Protein AF-A0A9N8L0U4-F1 (afdb_monomer_lite)

Organism: Chrysodeixis includens (NCBI:txid689277)

Radius of gyration: 16.03 Å; chains: 1; bounding box: 49×28×40 Å

Foldseek 3Di:
DDDPPADDQPPPVDPDPDAQEEEEEHEPDVCTNVDPVSVVVVVVCCVVVVHHYHYYYDPDDDPLVVLLCVQCVPPDDPDPVVSQVSSQPSDPDDHGDDGDDDDPVSGDDCVVVPD

pLDDT: mean 70.24, std 17.94, range [21.11, 90.31]

Secondary structure (DSSP, 8-state):
------SSS---S-SSTT--EEEEEEES-TTTTT-HHHHHHHHHHHHHHT-EEEEEEESS--HHHHHHHHHHTTS---SHHHHHHHHHT--SSSSPP-PPP--GGGS--GGGT--

Structure (mmCIF, N/CA/C/O backbone):
data_AF-A0A9N8L0U4-F1
#
_entry.id   AF-A0A9N8L0U4-F1
#
loop_
_atom_site.group_PDB
_atom_site.id
_atom_site.type_symbol
_atom_site.label_atom_id
_atom_site.label_alt_id
_atom_site.label_comp_id
_atom_site.label_asym_id
_atom_site.label_entity_id
_atom_site.label_seq_id
_atom_site.pdbx_PDB_ins_code
_atom_site.Cartn_x
_atom_site.Cartn_y
_atom_site.Cartn_z
_atom_site.occupancy
_atom_site.B_iso_or_equiv
_atom_site.auth_seq_id
_atom_site.auth_comp_id
_atom_site.auth_asym_id
_atom_site.auth_atom_id
_atom_site.pdbx_PDB_model_num
ATOM 1 N N . MET A 1 1 ? 8.974 -1.723 14.372 1.00 22.83 1 MET A N 1
ATOM 2 C CA . MET A 1 1 ? 8.667 -2.819 13.427 1.00 22.83 1 MET A CA 1
ATOM 3 C C . MET A 1 1 ? 7.783 -2.216 12.342 1.00 22.83 1 MET A C 1
ATOM 5 O O . MET A 1 1 ? 6.597 -2.040 12.560 1.00 22.83 1 MET A O 1
ATOM 9 N N . TYR A 1 2 ? 8.387 -1.724 11.257 1.00 21.11 2 TYR A N 1
ATOM 10 C CA . TYR A 1 2 ? 7.696 -0.899 10.259 1.00 21.11 2 TYR A CA 1
ATOM 11 C C . TYR A 1 2 ? 7.041 -1.796 9.206 1.00 21.11 2 TYR A C 1
ATOM 13 O O . TYR A 1 2 ? 7.720 -2.343 8.339 1.00 21.11 2 TYR A O 1
ATOM 21 N N . ALA A 1 3 ? 5.728 -1.980 9.313 1.00 23.14 3 ALA A N 1
ATOM 22 C CA . ALA A 1 3 ? 4.919 -2.585 8.266 1.00 23.14 3 ALA A CA 1
ATOM 23 C C . ALA A 1 3 ? 4.562 -1.494 7.245 1.00 23.14 3 ALA A C 1
ATOM 25 O O . ALA A 1 3 ? 3.652 -0.700 7.464 1.00 23.14 3 ALA A O 1
ATOM 26 N N . ILE A 1 4 ? 5.308 -1.418 6.141 1.00 29.14 4 ILE A N 1
ATOM 27 C CA . ILE A 1 4 ? 4.935 -0.574 5.000 1.00 29.14 4 ILE A CA 1
ATOM 28 C C . ILE A 1 4 ? 3.924 -1.370 4.174 1.00 29.14 4 ILE A C 1
ATOM 30 O O . ILE A 1 4 ? 4.280 -2.171 3.310 1.00 29.14 4 ILE A O 1
ATOM 34 N N . ALA A 1 5 ? 2.645 -1.189 4.502 1.00 30.20 5 ALA A N 1
ATOM 35 C CA . ALA A 1 5 ? 1.526 -1.677 3.714 1.00 30.20 5 ALA A CA 1
ATOM 36 C C . ALA A 1 5 ? 1.418 -0.822 2.446 1.00 30.20 5 ALA A C 1
ATOM 38 O O . ALA A 1 5 ? 0.894 0.294 2.460 1.00 30.20 5 ALA A O 1
ATOM 39 N N . PHE A 1 6 ? 1.940 -1.333 1.332 1.00 31.67 6 PHE A N 1
ATOM 40 C CA . PHE A 1 6 ? 1.665 -0.734 0.038 1.00 31.67 6 PHE A CA 1
ATOM 41 C C . PHE A 1 6 ? 0.228 -1.091 -0.352 1.00 31.67 6 PHE A C 1
ATOM 43 O O . PHE A 1 6 ? -0.079 -2.228 -0.688 1.00 31.67 6 PHE A O 1
ATOM 50 N N . CYS A 1 7 ? -0.635 -0.081 -0.316 1.00 40.94 7 CYS A N 1
ATOM 51 C CA . CYS A 1 7 ? -1.967 -0.080 -0.901 1.00 40.94 7 CYS A CA 1
ATOM 52 C C . CYS A 1 7 ? -3.113 -0.731 -0.096 1.00 40.94 7 CYS A C 1
ATOM 54 O O . CYS A 1 7 ? -3.496 -1.867 -0.332 1.00 40.94 7 CYS A O 1
ATOM 56 N N . LEU A 1 8 ? -3.719 0.049 0.813 1.00 42.44 8 LEU A N 1
ATOM 57 C CA . LEU A 1 8 ? -5.168 0.064 1.115 1.00 42.44 8 LEU A CA 1
ATOM 58 C C . LEU A 1 8 ? -5.890 -1.251 1.500 1.00 42.44 8 LEU A C 1
ATOM 60 O O . LEU A 1 8 ? -7.118 -1.275 1.520 1.00 42.44 8 LEU A O 1
ATOM 64 N N . GLY A 1 9 ? -5.169 -2.315 1.861 1.00 36.22 9 GLY A N 1
ATOM 65 C CA . GLY A 1 9 ? -5.782 -3.597 2.231 1.00 36.22 9 GLY A CA 1
ATOM 66 C C . GLY A 1 9 ? -5.180 -4.334 3.426 1.00 36.22 9 GLY A C 1
ATOM 67 O O . GLY A 1 9 ? -5.725 -5.360 3.814 1.00 36.22 9 GLY A O 1
ATOM 68 N N . VAL A 1 10 ? -4.105 -3.837 4.053 1.00 38.66 10 VAL A N 1
ATOM 69 C CA . VAL A 1 10 ? -3.517 -4.481 5.249 1.00 38.66 10 VAL A CA 1
ATOM 70 C C . VAL A 1 10 ? -3.245 -3.471 6.339 1.00 38.66 10 VAL A C 1
ATOM 72 O O . VAL A 1 10 ? -2.117 -3.038 6.538 1.00 38.66 10 VAL A O 1
ATOM 75 N N . THR A 1 11 ? -4.286 -3.166 7.096 1.00 37.50 11 THR A N 1
ATOM 76 C CA . THR A 1 11 ? -4.142 -2.772 8.506 1.00 37.50 11 THR A CA 1
ATOM 77 C C . THR A 1 11 ? -5.327 -3.262 9.338 1.00 37.50 11 THR A C 1
ATOM 79 O O . THR A 1 11 ? -5.660 -2.696 10.367 1.00 37.50 11 THR A O 1
ATOM 82 N N . CYS A 1 12 ? -5.935 -4.378 8.925 1.00 36.53 12 CYS A N 1
ATOM 83 C CA . CYS A 1 12 ? -6.809 -5.181 9.781 1.00 36.53 12 CYS A CA 1
ATOM 84 C C . CYS A 1 12 ? -6.179 -6.554 10.063 1.00 36.53 12 CYS A C 1
ATOM 86 O O . CYS A 1 12 ? -6.870 -7.556 10.170 1.00 36.53 12 CYS A O 1
ATOM 88 N N . LYS A 1 13 ? -4.853 -6.621 10.225 1.00 36.00 13 LYS A N 1
ATOM 89 C CA . LYS A 1 13 ? -4.323 -7.482 11.285 1.00 36.00 13 LYS A CA 1
ATOM 90 C C . LYS A 1 13 ? -4.208 -6.597 12.508 1.00 36.00 13 LYS A C 1
ATOM 92 O O . LYS A 1 13 ? -3.185 -5.966 12.741 1.00 36.00 13 LYS A O 1
ATOM 97 N N . VAL A 1 14 ? -5.353 -6.500 13.174 1.00 42.16 14 VAL A N 1
ATOM 98 C CA . VAL A 1 14 ? -5.569 -5.944 14.502 1.00 42.16 14 VAL A CA 1
ATOM 99 C C . VAL A 1 14 ? -4.539 -6.582 15.433 1.00 42.16 14 VAL A C 1
ATOM 101 O O . VAL A 1 14 ? -4.742 -7.677 15.949 1.00 42.16 14 VAL A O 1
ATOM 104 N N . HIS A 1 15 ? -3.382 -5.945 15.570 1.00 39.38 15 HIS A N 1
ATOM 105 C CA . HIS A 1 15 ? -2.611 -6.058 16.792 1.00 39.38 15 HIS A CA 1
ATOM 106 C C . HIS A 1 15 ? -3.215 -5.003 17.716 1.00 39.38 15 HIS A C 1
ATOM 108 O O . HIS A 1 15 ? -3.245 -3.835 17.348 1.00 39.38 15 HIS A O 1
ATOM 114 N N . GLU A 1 16 ? -3.727 -5.468 18.855 1.00 42.75 16 GLU A N 1
ATOM 115 C CA . GLU A 1 16 ? -4.468 -4.728 19.888 1.00 42.75 16 GLU A CA 1
ATOM 116 C C . GLU A 1 16 ? -5.954 -4.504 19.570 1.00 42.75 16 GLU A C 1
ATOM 118 O O . GLU A 1 16 ? -6.352 -3.650 18.785 1.00 42.75 16 GLU A O 1
ATOM 123 N N . GLN A 1 17 ? -6.798 -5.295 20.239 1.00 50.97 17 GLN A N 1
ATOM 124 C CA . GLN A 1 17 ? -8.263 -5.250 20.182 1.00 50.97 17 GLN A CA 1
ATOM 125 C C . GLN A 1 17 ? -8.873 -3.956 20.782 1.00 50.97 17 GLN A C 1
ATOM 127 O O . GLN A 1 17 ? -10.088 -3.874 20.896 1.00 50.97 17 GLN A O 1
ATOM 132 N N . ASP A 1 18 ? -8.057 -2.943 21.107 1.00 58.16 18 ASP A N 1
ATOM 133 C CA . ASP A 1 18 ? -8.456 -1.697 21.788 1.00 58.16 18 ASP A CA 1
ATOM 134 C C . ASP A 1 18 ? -7.895 -0.410 21.142 1.00 58.16 18 ASP A C 1
ATOM 136 O O . ASP A 1 18 ? -8.023 0.687 21.694 1.00 58.16 18 ASP A O 1
ATOM 140 N N . ALA A 1 19 ? -7.264 -0.498 19.967 1.00 62.38 19 ALA A N 1
ATOM 141 C CA . ALA A 1 19 ? -6.717 0.687 19.310 1.00 62.38 19 ALA A CA 1
ATOM 142 C C . ALA A 1 19 ? -7.845 1.632 18.842 1.00 62.38 19 ALA A C 1
ATOM 144 O O . ALA A 1 19 ? -8.613 1.307 17.938 1.00 62.38 19 ALA A O 1
ATOM 145 N N . LYS A 1 20 ? -7.931 2.825 19.447 1.00 74.12 20 LYS A N 1
ATOM 146 C CA . LYS A 1 20 ? -8.889 3.886 19.070 1.00 74.12 20 LYS A CA 1
ATOM 147 C C . LYS A 1 20 ? -8.360 4.837 17.999 1.00 74.12 20 LYS A C 1
ATOM 149 O O . LYS A 1 20 ? -9.138 5.605 17.441 1.00 74.12 20 LYS A O 1
ATOM 154 N N . GLU A 1 21 ? -7.063 4.796 17.708 1.00 75.50 21 GLU A N 1
ATOM 155 C CA . GLU A 1 21 ? -6.408 5.698 16.763 1.00 75.50 21 GLU A CA 1
ATOM 156 C C . GLU A 1 21 ? -5.634 4.918 15.701 1.00 75.50 21 GLU A C 1
ATOM 158 O O . GLU A 1 21 ? -4.786 4.081 16.010 1.00 75.50 21 GLU A O 1
ATOM 163 N N . PHE A 1 22 ? -5.900 5.228 14.436 1.00 74.62 22 PHE A N 1
ATOM 164 C CA . PHE A 1 22 ? -5.254 4.612 13.285 1.00 74.62 22 PHE A CA 1
ATOM 165 C C . PHE A 1 22 ? -4.550 5.676 12.458 1.00 74.62 22 PHE A C 1
ATOM 167 O O . PHE A 1 22 ? -5.173 6.633 12.004 1.00 74.62 22 PHE A O 1
ATOM 174 N N . ARG A 1 23 ? -3.254 5.481 12.205 1.00 74.94 23 ARG A N 1
ATOM 175 C CA . ARG A 1 23 ? -2.476 6.328 11.294 1.00 74.94 23 ARG A CA 1
ATOM 176 C C . ARG A 1 23 ? -2.251 5.598 9.982 1.00 74.94 23 ARG A C 1
ATOM 178 O O . ARG A 1 23 ? -1.607 4.551 9.942 1.00 74.94 23 ARG A O 1
ATOM 185 N N . LEU A 1 24 ? -2.798 6.151 8.909 1.00 75.44 24 LEU A N 1
ATOM 186 C CA . LEU A 1 24 ? -2.738 5.597 7.565 1.00 75.44 24 LEU A CA 1
ATOM 187 C C . LEU A 1 24 ? -1.881 6.489 6.671 1.00 75.44 24 LEU A C 1
ATOM 189 O O . LEU A 1 24 ? -1.947 7.715 6.728 1.00 75.44 24 LEU A O 1
ATOM 193 N N . LEU A 1 25 ? -1.109 5.863 5.790 1.00 70.88 25 LEU A N 1
ATOM 194 C CA . LEU A 1 25 ? -0.255 6.540 4.818 1.00 70.88 25 LEU A CA 1
ATOM 195 C C . LEU A 1 25 ? -0.712 6.152 3.413 1.00 70.88 25 LEU A C 1
ATOM 197 O O . LEU A 1 25 ? -0.884 4.969 3.117 1.00 70.88 25 LEU A O 1
ATOM 201 N N . SER A 1 26 ? -0.915 7.138 2.538 1.00 69.31 26 SER A N 1
ATOM 202 C CA . SER A 1 26 ? -1.126 6.880 1.106 1.00 69.31 26 SER A CA 1
ATOM 203 C C . SER A 1 26 ? -0.036 7.498 0.255 1.00 69.31 26 SER A C 1
ATOM 205 O O . SER A 1 26 ? 0.416 8.617 0.501 1.00 69.31 26 SER A O 1
ATOM 207 N N . TYR A 1 27 ? 0.350 6.756 -0.775 1.00 65.69 27 TYR A N 1
ATOM 208 C CA . TYR A 1 27 ? 1.230 7.229 -1.828 1.00 65.69 27 TYR A CA 1
ATOM 209 C C . TYR A 1 27 ? 0.408 7.903 -2.932 1.00 65.69 27 TYR A C 1
ATOM 211 O O . TYR A 1 27 ? -0.775 7.609 -3.110 1.00 65.69 27 TYR A O 1
ATOM 219 N N . ASN A 1 28 ? 1.056 8.746 -3.737 1.00 62.03 28 ASN A N 1
ATOM 220 C CA . ASN A 1 28 ? 0.453 9.420 -4.895 1.00 62.03 28 ASN A CA 1
ATOM 221 C C . ASN A 1 28 ? 0.078 8.480 -6.070 1.00 62.03 28 ASN A C 1
ATOM 223 O O . ASN A 1 28 ? -0.080 8.935 -7.201 1.00 62.03 28 ASN A O 1
ATOM 227 N N . CYS A 1 29 ? -0.088 7.176 -5.833 1.00 61.75 29 CYS A N 1
ATOM 228 C CA . CYS A 1 29 ? -0.586 6.253 -6.847 1.00 61.75 29 CYS A CA 1
ATOM 229 C C . CYS A 1 29 ? -2.014 6.655 -7.257 1.00 61.75 29 CYS A C 1
ATOM 231 O O . CYS A 1 29 ? -2.844 6.959 -6.396 1.00 61.75 29 CYS A O 1
ATOM 233 N N . ALA A 1 30 ? -2.312 6.640 -8.559 1.00 55.72 30 ALA A N 1
ATOM 234 C CA . ALA A 1 30 ? -3.560 7.162 -9.126 1.00 55.72 30 ALA A CA 1
ATOM 235 C C . ALA A 1 30 ? -4.840 6.561 -8.507 1.00 55.72 30 ALA A C 1
ATOM 237 O O . ALA A 1 30 ? -5.864 7.234 -8.444 1.00 55.72 30 ALA A O 1
ATOM 238 N N . GLY A 1 31 ? -4.785 5.321 -8.005 1.00 57.78 31 GLY A N 1
ATOM 239 C CA . GLY A 1 31 ? -5.920 4.668 -7.339 1.00 57.78 31 GLY A CA 1
ATOM 240 C C . GLY A 1 31 ? -6.136 5.070 -5.873 1.00 57.78 31 GLY A C 1
ATOM 241 O O . GLY A 1 31 ? -7.229 4.872 -5.344 1.00 57.78 31 GLY A O 1
ATOM 242 N N . GLN A 1 32 ? -5.124 5.639 -5.215 1.00 60.22 32 GLN A N 1
ATOM 243 C CA . GLN A 1 32 ? -5.148 5.973 -3.785 1.00 60.22 32 GLN A CA 1
ATOM 244 C C . GLN A 1 32 ? -5.169 7.479 -3.519 1.00 60.22 32 GLN A C 1
ATOM 246 O O . GLN A 1 32 ? -5.725 7.930 -2.517 1.00 60.22 32 GLN A O 1
ATOM 251 N N . ASN A 1 33 ? -4.547 8.256 -4.402 1.00 65.88 33 ASN A N 1
ATOM 252 C CA . ASN A 1 33 ? -4.353 9.680 -4.207 1.00 65.88 33 ASN A CA 1
ATOM 253 C C . ASN A 1 33 ? -5.685 10.430 -4.257 1.00 65.88 33 ASN A C 1
ATOM 255 O O . ASN A 1 33 ? -6.321 10.497 -5.308 1.00 65.88 33 ASN A O 1
ATOM 259 N N . ARG A 1 34 ? -6.094 11.000 -3.117 1.00 68.50 34 ARG A N 1
ATOM 260 C CA . ARG A 1 34 ? -7.319 11.809 -2.974 1.00 68.50 34 ARG A CA 1
ATOM 261 C C . ARG A 1 34 ? -8.558 11.134 -3.578 1.00 68.50 34 ARG A C 1
ATOM 263 O O . ARG A 1 34 ? -9.450 11.792 -4.110 1.00 68.50 34 ARG A O 1
ATOM 270 N N . ASN A 1 35 ? -8.615 9.806 -3.495 1.00 74.44 35 ASN A N 1
ATOM 271 C CA . ASN A 1 35 ? -9.739 9.047 -4.011 1.00 74.44 35 ASN A CA 1
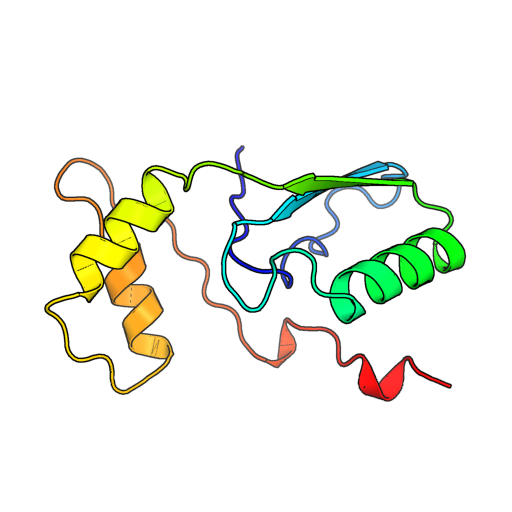ATOM 272 C C . ASN A 1 35 ? -10.951 9.235 -3.085 1.00 74.44 35 ASN A C 1
ATOM 274 O O . ASN A 1 35 ? -10.920 8.839 -1.918 1.00 74.44 35 ASN A O 1
ATOM 278 N N . ARG A 1 36 ? -12.037 9.806 -3.620 1.00 75.38 36 ARG A N 1
ATOM 279 C CA . ARG A 1 36 ? -13.284 10.037 -2.872 1.00 75.38 36 ARG A CA 1
ATOM 280 C C . ARG A 1 36 ? -13.826 8.772 -2.206 1.00 75.38 36 ARG A C 1
ATOM 282 O O . ARG A 1 36 ? -14.315 8.849 -1.090 1.00 75.38 36 ARG A O 1
ATOM 289 N N . PHE A 1 37 ? -13.690 7.611 -2.849 1.00 73.56 37 PHE A N 1
ATOM 290 C CA . PHE A 1 37 ? -14.191 6.343 -2.317 1.00 73.56 37 PHE A CA 1
ATOM 291 C C . PHE A 1 37 ? -13.395 5.890 -1.091 1.00 73.56 37 PHE A C 1
ATOM 293 O O . PHE A 1 37 ? -13.973 5.383 -0.137 1.00 73.56 37 PHE A O 1
ATOM 300 N N . VAL A 1 38 ? -12.082 6.135 -1.088 1.00 74.62 38 VAL A N 1
ATOM 301 C CA . VAL A 1 38 ? -11.196 5.859 0.053 1.00 74.62 38 VAL A CA 1
ATOM 302 C C . VAL A 1 38 ? -11.528 6.778 1.226 1.00 74.62 38 VAL A C 1
ATOM 304 O O . VAL A 1 38 ? -11.608 6.327 2.364 1.00 74.62 38 VAL A O 1
ATOM 307 N N . PHE A 1 39 ? -11.776 8.058 0.950 1.00 80.69 39 PHE A N 1
ATOM 308 C CA . PHE A 1 39 ? -12.172 9.007 1.985 1.00 80.69 39 PHE A CA 1
ATOM 309 C C . PHE A 1 39 ? -13.533 8.648 2.600 1.00 80.69 39 PHE A C 1
ATOM 311 O O . PHE A 1 39 ? -13.646 8.552 3.819 1.00 80.69 39 PHE A O 1
ATOM 318 N N . THR A 1 40 ? -14.548 8.376 1.771 1.00 77.81 40 THR A N 1
ATOM 319 C CA . THR A 1 40 ? -15.869 7.927 2.244 1.00 77.81 40 THR A CA 1
ATOM 320 C C . THR A 1 40 ? -15.756 6.658 3.084 1.00 77.81 40 THR A C 1
ATOM 322 O O . THR A 1 40 ? -16.392 6.553 4.129 1.00 77.81 40 THR A O 1
ATOM 325 N N . PHE A 1 41 ? -14.902 5.721 2.674 1.00 78.44 41 PHE A N 1
ATOM 326 C CA . PHE A 1 41 ? -14.632 4.503 3.425 1.00 78.44 41 PHE A CA 1
ATOM 327 C C . PHE A 1 41 ? -14.083 4.782 4.833 1.00 78.44 41 PHE A C 1
ATOM 329 O O . PHE A 1 41 ? -14.611 4.241 5.806 1.00 78.44 41 PHE A O 1
ATOM 336 N N . TYR A 1 42 ? -13.086 5.662 4.962 1.00 79.25 42 TYR A N 1
ATOM 337 C CA . TYR A 1 42 ? -12.546 6.036 6.272 1.00 79.25 42 TYR A CA 1
ATOM 338 C C . TYR A 1 42 ? -13.598 6.680 7.167 1.00 79.25 42 TYR A C 1
ATOM 340 O O . TYR A 1 42 ? -13.702 6.307 8.332 1.00 79.25 42 TYR A O 1
ATOM 348 N N . VAL A 1 43 ? -14.427 7.574 6.626 1.00 82.00 43 VAL A N 1
ATOM 349 C CA . VAL A 1 43 ? -15.514 8.205 7.389 1.00 82.00 43 VAL A CA 1
ATOM 350 C C . VAL A 1 43 ? -16.522 7.161 7.879 1.00 82.00 43 VAL A C 1
ATOM 352 O O . VAL A 1 43 ? -16.896 7.170 9.051 1.00 82.00 43 VAL A O 1
ATOM 355 N N . CYS A 1 44 ? -16.929 6.220 7.020 1.00 79.44 44 CYS A N 1
ATOM 356 C CA . CYS A 1 44 ? -17.862 5.159 7.401 1.00 79.44 44 CYS A CA 1
ATOM 357 C C . CYS A 1 44 ? -17.311 4.264 8.518 1.00 79.44 44 CYS A C 1
ATOM 359 O O . CYS A 1 44 ? -18.058 3.913 9.430 1.00 79.44 44 CYS A O 1
ATOM 361 N N . ILE A 1 45 ? -16.031 3.889 8.462 1.00 77.19 45 ILE A N 1
ATOM 362 C CA . ILE A 1 45 ? -15.416 3.057 9.504 1.00 77.19 45 ILE A CA 1
ATOM 363 C C . ILE A 1 45 ? -15.215 3.846 10.794 1.00 77.19 45 ILE A C 1
ATOM 365 O O . ILE A 1 45 ? -15.568 3.337 11.856 1.00 77.19 45 ILE A O 1
ATOM 369 N N . ALA A 1 46 ? -14.699 5.073 10.707 1.00 82.88 46 ALA A N 1
ATOM 370 C CA . ALA A 1 46 ? -14.511 5.947 11.862 1.00 82.88 46 ALA A CA 1
ATOM 371 C C . ALA A 1 46 ? -15.817 6.104 12.648 1.00 82.88 46 ALA A C 1
ATOM 373 O O . ALA A 1 46 ? -15.834 5.937 13.865 1.00 82.88 46 ALA A O 1
ATOM 374 N N . HIS A 1 47 ? -16.930 6.304 11.936 1.00 81.38 47 HIS A N 1
ATOM 375 C CA . HIS A 1 47 ? -18.254 6.392 12.543 1.00 81.38 47 HIS A CA 1
ATOM 376 C C . HIS A 1 47 ? -18.758 5.048 13.093 1.00 81.38 47 HIS A C 1
ATOM 378 O O . HIS A 1 47 ? -19.267 4.997 14.208 1.00 81.38 47 HIS A O 1
ATOM 384 N N . LYS A 1 48 ? -18.645 3.946 12.335 1.00 76.62 48 LYS A N 1
ATOM 385 C CA . LYS A 1 48 ? -19.167 2.629 12.758 1.00 76.62 48 LYS A CA 1
ATOM 386 C C . LYS A 1 48 ? -18.421 2.039 13.956 1.00 76.62 48 LYS A C 1
ATOM 388 O O . LYS A 1 48 ? -19.045 1.371 14.771 1.00 76.62 48 LYS A O 1
ATOM 393 N N . LEU A 1 49 ? -17.107 2.244 14.033 1.00 76.75 49 LEU A N 1
ATOM 394 C CA . LEU A 1 49 ? -16.251 1.663 15.072 1.00 76.75 49 LEU A CA 1
ATOM 395 C C . LEU A 1 49 ? -15.863 2.668 16.166 1.00 76.75 49 LEU A C 1
ATOM 397 O O . LEU A 1 49 ? -15.187 2.282 17.113 1.00 76.75 49 LEU A O 1
ATOM 401 N N . ASN A 1 50 ? -16.298 3.929 16.056 1.00 80.62 50 ASN A N 1
ATOM 402 C CA . ASN A 1 50 ? -15.924 5.023 16.956 1.00 80.62 50 ASN A CA 1
ATOM 403 C C . ASN A 1 50 ? -14.396 5.147 17.128 1.00 80.62 50 ASN A C 1
ATOM 405 O O . ASN A 1 50 ? -13.874 5.183 18.244 1.00 80.62 50 ASN A O 1
ATOM 409 N N . ILE A 1 51 ? -13.688 5.166 15.995 1.00 81.69 51 ILE A N 1
ATOM 410 C CA . ILE A 1 51 ? -12.224 5.261 15.918 1.00 81.69 51 ILE A CA 1
ATOM 411 C C . ILE A 1 51 ? -11.799 6.549 15.212 1.00 81.69 51 ILE A C 1
ATOM 413 O O . ILE A 1 51 ? -12.469 7.028 14.296 1.00 81.69 51 ILE A O 1
ATOM 417 N N . THR A 1 52 ? -10.639 7.073 15.585 1.00 81.00 52 THR A N 1
ATOM 418 C CA . THR A 1 52 ? -9.995 8.209 14.923 1.00 81.00 52 THR A CA 1
ATOM 419 C C . THR A 1 52 ? -9.042 7.699 13.850 1.00 81.00 52 THR A C 1
ATOM 421 O O . THR A 1 52 ? -8.181 6.864 14.122 1.00 81.00 52 THR A O 1
ATOM 424 N N . ILE A 1 53 ? -9.169 8.213 12.626 1.00 81.12 53 ILE A N 1
ATOM 425 C CA . ILE A 1 53 ? -8.278 7.878 11.510 1.00 81.12 53 ILE A CA 1
ATOM 426 C C . ILE A 1 53 ? -7.529 9.140 11.080 1.00 81.12 53 ILE A C 1
ATOM 428 O O . ILE A 1 53 ? -8.131 10.085 10.573 1.00 81.12 53 ILE A O 1
ATOM 432 N N . GLU A 1 54 ? -6.211 9.141 11.240 1.00 80.44 54 GLU A N 1
ATOM 433 C CA . GLU A 1 54 ? -5.317 10.150 10.677 1.00 80.44 54 GLU A CA 1
ATOM 434 C C . GLU A 1 54 ? -4.767 9.627 9.348 1.00 80.44 54 GLU A C 1
ATOM 436 O O . GLU A 1 54 ? -4.122 8.578 9.300 1.00 80.44 54 GLU A O 1
ATOM 441 N N . HIS A 1 55 ? -5.020 10.342 8.251 1.00 79.94 55 HIS A N 1
ATOM 442 C CA . HIS A 1 55 ? -4.551 9.945 6.924 1.00 79.94 55 HIS A CA 1
ATOM 443 C C . HIS A 1 55 ? -3.543 10.949 6.368 1.00 79.94 55 HIS A C 1
ATOM 445 O O . HIS A 1 55 ? -3.880 12.094 6.075 1.00 79.94 55 HIS A O 1
ATOM 451 N N . THR A 1 56 ? -2.300 10.507 6.185 1.00 77.00 56 THR A N 1
ATOM 452 C CA . THR A 1 56 ? -1.219 11.329 5.634 1.00 77.00 56 THR A CA 1
ATOM 453 C C . THR A 1 56 ? -0.953 10.974 4.168 1.00 77.00 56 THR A C 1
ATOM 455 O O . THR A 1 56 ? -0.761 9.809 3.802 1.00 77.00 56 THR A O 1
ATOM 458 N N . PHE A 1 57 ? -0.903 11.997 3.312 1.00 74.88 57 PHE A N 1
ATOM 459 C CA . PHE A 1 57 ? -0.514 11.866 1.906 1.00 74.88 57 PHE A CA 1
ATOM 460 C C . PHE A 1 57 ? 0.991 12.081 1.749 1.00 74.88 57 PHE A C 1
ATOM 462 O O . PHE A 1 57 ? 1.513 13.158 2.042 1.00 74.88 57 PHE A O 1
ATOM 469 N N . LEU A 1 58 ? 1.694 11.073 1.242 1.00 68.12 58 LEU A N 1
ATOM 470 C CA . LEU A 1 58 ? 3.116 11.170 0.936 1.00 68.12 58 LEU A CA 1
ATOM 471 C C . LEU A 1 58 ? 3.303 11.909 -0.397 1.00 68.12 58 LEU A C 1
ATOM 473 O O . LEU A 1 58 ? 3.042 11.362 -1.468 1.00 68.12 58 LEU A O 1
ATOM 477 N N . GLN A 1 59 ? 3.761 13.166 -0.330 1.00 62.16 59 GLN A N 1
ATOM 478 C CA . GLN A 1 59 ? 4.015 14.003 -1.515 1.00 62.16 59 GLN A CA 1
ATOM 479 C C . GLN A 1 59 ? 5.213 13.527 -2.350 1.00 62.16 59 GLN A C 1
ATOM 481 O O . GLN A 1 59 ? 5.210 13.685 -3.571 1.00 62.16 59 GLN A O 1
ATOM 486 N N . LYS A 1 60 ? 6.227 12.934 -1.707 1.00 61.00 60 LYS A N 1
ATOM 487 C CA . LYS A 1 60 ? 7.397 12.329 -2.356 1.00 61.00 60 LYS A CA 1
ATOM 488 C C 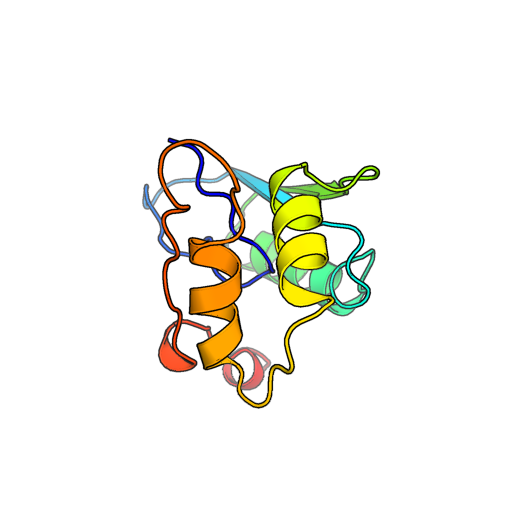. LYS A 1 60 ? 7.337 10.818 -2.159 1.00 61.00 60 LYS A C 1
ATOM 490 O O . LYS A 1 60 ? 7.138 10.354 -1.040 1.00 61.00 60 LYS A O 1
ATOM 495 N N . GLY A 1 61 ? 7.478 10.069 -3.253 1.00 57.88 61 GLY A N 1
ATOM 496 C CA . GLY A 1 61 ? 7.517 8.609 -3.205 1.00 57.88 61 GLY A CA 1
ATOM 497 C C . GLY A 1 61 ? 8.623 8.115 -2.271 1.00 57.88 61 GLY A C 1
ATOM 498 O O . GLY A 1 61 ? 9.691 8.720 -2.190 1.00 57.88 61 GLY A O 1
ATOM 499 N N . ASP A 1 62 ? 8.358 7.024 -1.558 1.00 69.38 62 ASP A N 1
ATOM 500 C CA . ASP A 1 62 ? 9.372 6.355 -0.745 1.00 69.38 62 ASP A CA 1
ATOM 501 C C . ASP A 1 62 ? 10.401 5.670 -1.661 1.00 69.38 62 ASP A C 1
ATOM 503 O O 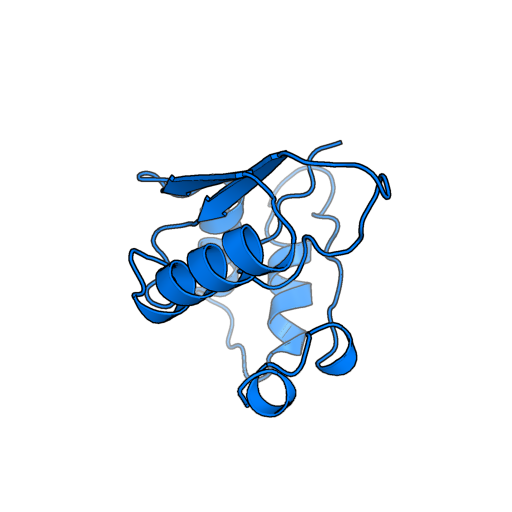. ASP A 1 62 ? 10.062 5.112 -2.710 1.00 69.38 62 ASP A O 1
ATOM 507 N N . SER A 1 63 ? 11.661 5.706 -1.234 1.00 76.06 63 SER A N 1
ATOM 508 C CA . SER A 1 63 ? 12.797 4.986 -1.809 1.00 76.06 63 SER A CA 1
ATOM 509 C C . SER A 1 63 ? 12.478 3.529 -2.163 1.00 76.06 63 SER A C 1
ATOM 511 O O . SER A 1 63 ? 12.894 3.052 -3.219 1.00 76.06 63 SER A O 1
ATOM 513 N N . VAL A 1 64 ? 11.688 2.838 -1.332 1.00 80.25 64 VAL A N 1
ATOM 514 C CA . VAL A 1 64 ? 11.265 1.451 -1.573 1.00 80.25 64 VAL A CA 1
ATOM 515 C C . VAL A 1 64 ? 10.427 1.348 -2.844 1.00 80.25 64 VAL A C 1
ATOM 517 O O . VAL A 1 64 ? 10.709 0.516 -3.705 1.00 80.25 64 VAL A O 1
ATOM 520 N N . HIS A 1 65 ? 9.425 2.214 -3.001 1.00 76.81 65 HIS A N 1
ATOM 521 C CA . HIS A 1 65 ? 8.547 2.177 -4.166 1.00 76.81 65 HIS A CA 1
ATOM 522 C C . HIS A 1 65 ? 9.295 2.545 -5.449 1.00 76.81 65 HIS A C 1
ATOM 524 O O . HIS A 1 65 ? 9.171 1.851 -6.456 1.00 76.81 65 HIS A O 1
ATOM 530 N N . ALA A 1 66 ? 10.146 3.573 -5.382 1.00 79.94 66 ALA A N 1
ATOM 531 C CA . ALA A 1 66 ? 10.979 3.984 -6.508 1.00 79.94 66 ALA A CA 1
ATOM 532 C C . ALA A 1 66 ? 11.917 2.857 -6.984 1.00 79.94 66 ALA A C 1
ATOM 534 O O . ALA A 1 66 ? 12.129 2.687 -8.186 1.00 79.94 66 ALA A O 1
ATOM 535 N N . LEU A 1 67 ? 12.460 2.054 -6.060 1.00 85.75 67 LEU A N 1
ATOM 536 C CA . LEU A 1 67 ? 13.289 0.895 -6.399 1.00 85.75 67 LEU A CA 1
ATOM 537 C C . LEU A 1 67 ? 12.485 -0.220 -7.072 1.00 85.75 67 LEU A C 1
ATOM 539 O O . LEU A 1 67 ? 12.954 -0.785 -8.059 1.00 85.75 67 LEU A O 1
ATOM 543 N N . ILE A 1 68 ? 11.279 -0.520 -6.584 1.00 86.50 68 ILE A N 1
ATOM 544 C CA . ILE A 1 68 ? 10.397 -1.535 -7.184 1.00 86.50 68 ILE A CA 1
ATOM 545 C C . ILE A 1 68 ? 9.959 -1.108 -8.591 1.00 86.50 68 ILE A C 1
ATOM 547 O O . ILE A 1 68 ? 10.000 -1.905 -9.529 1.00 86.50 68 ILE A O 1
ATOM 551 N N . GLU A 1 69 ? 9.595 0.159 -8.777 1.00 84.50 69 GLU A N 1
ATOM 552 C CA . GLU A 1 69 ? 9.241 0.708 -10.088 1.00 84.50 69 GLU A CA 1
ATOM 553 C C . GLU A 1 69 ? 10.435 0.648 -11.052 1.00 84.50 69 GLU A C 1
ATOM 555 O O . GLU A 1 69 ? 10.326 0.168 -12.182 1.00 84.50 69 GLU A O 1
ATOM 560 N N . ARG A 1 70 ? 11.627 1.040 -10.589 1.00 86.88 70 ARG A N 1
ATOM 561 C CA . ARG A 1 70 ? 12.854 0.942 -11.389 1.00 86.88 70 ARG A CA 1
ATOM 562 C C . ARG A 1 70 ? 13.197 -0.508 -11.747 1.00 86.88 70 ARG A C 1
ATOM 564 O O . ARG A 1 70 ? 13.621 -0.752 -12.878 1.00 86.88 70 ARG A O 1
ATOM 571 N N . SER A 1 71 ? 13.029 -1.456 -10.822 1.00 87.44 71 SER A N 1
ATOM 572 C CA . SER A 1 71 ? 13.352 -2.875 -11.043 1.00 87.44 71 SER A CA 1
ATOM 573 C C . SER A 1 71 ? 12.373 -3.557 -12.006 1.00 87.44 71 SER A C 1
ATOM 575 O O . SER A 1 71 ? 12.770 -4.460 -12.747 1.00 87.44 71 SER A O 1
ATOM 577 N N . SER A 1 72 ? 11.114 -3.114 -12.017 1.00 88.56 72 SER A N 1
ATOM 578 C CA . SER A 1 72 ? 10.043 -3.647 -12.867 1.00 88.56 72 SER A CA 1
ATOM 579 C C . SER A 1 72 ? 10.002 -3.010 -14.254 1.00 88.56 72 SER A C 1
ATOM 581 O O . SER A 1 72 ? 9.624 -3.685 -15.204 1.00 88.56 72 SER A O 1
ATOM 583 N N . LYS A 1 73 ? 10.482 -1.770 -14.428 1.00 87.88 73 LYS A N 1
ATOM 584 C CA . LYS A 1 73 ? 10.411 -1.017 -15.698 1.00 87.88 73 LYS A CA 1
ATOM 585 C C . LYS A 1 73 ? 10.942 -1.757 -16.935 1.00 87.88 73 LYS A C 1
ATOM 587 O O . LYS A 1 73 ? 10.476 -1.508 -18.041 1.00 87.88 73 LYS A O 1
ATOM 592 N N . LYS A 1 74 ? 11.942 -2.630 -16.772 1.00 86.50 74 LYS A N 1
ATOM 593 C CA . LYS A 1 74 ? 12.545 -3.412 -17.872 1.00 86.50 74 LYS A CA 1
ATOM 594 C C . LYS A 1 74 ? 12.045 -4.859 -17.948 1.00 86.50 74 LYS A C 1
ATOM 596 O O . LYS A 1 74 ? 12.477 -5.600 -18.826 1.00 86.50 74 LYS A O 1
ATOM 601 N N . LYS A 1 75 ? 11.176 -5.277 -17.028 1.00 87.94 75 LYS A N 1
ATOM 602 C CA . LYS A 1 75 ? 10.634 -6.634 -16.952 1.00 87.94 75 LYS A CA 1
ATOM 603 C C . LYS A 1 75 ? 9.232 -6.633 -17.545 1.00 87.94 75 LYS A C 1
ATOM 605 O O . LYS A 1 75 ? 8.443 -5.731 -17.282 1.00 87.94 75 LYS A O 1
ATOM 610 N N . ARG A 1 76 ? 8.913 -7.650 -18.341 1.00 89.94 76 ARG A N 1
ATOM 611 C CA . ARG A 1 76 ? 7.526 -7.885 -18.744 1.00 89.94 76 ARG A CA 1
ATOM 612 C C . ARG A 1 76 ? 6.835 -8.622 -17.609 1.00 89.94 76 ARG A C 1
ATOM 614 O O . ARG A 1 76 ? 7.288 -9.694 -17.225 1.00 89.94 76 ARG A O 1
ATOM 621 N N . ILE A 1 77 ? 5.796 -8.002 -17.067 1.00 86.19 77 ILE A N 1
ATOM 622 C CA . ILE A 1 77 ? 4.962 -8.566 -16.012 1.00 86.19 77 ILE A CA 1
ATOM 623 C C . ILE A 1 77 ? 3.624 -8.912 -16.656 1.00 86.19 77 ILE A C 1
ATOM 625 O O . ILE A 1 77 ? 2.908 -8.023 -17.113 1.00 86.19 77 ILE A O 1
ATOM 629 N N . TYR A 1 78 ? 3.326 -10.202 -16.736 1.00 87.31 78 TYR A N 1
ATOM 630 C CA . TYR A 1 78 ? 2.114 -10.750 -17.336 1.00 87.31 78 TYR A CA 1
ATOM 631 C C . TYR A 1 78 ? 1.089 -11.160 -16.280 1.00 87.31 78 TYR A C 1
ATOM 633 O O . TYR A 1 78 ? -0.105 -11.206 -16.570 1.00 87.31 78 TYR A O 1
ATOM 641 N N . THR A 1 79 ? 1.534 -11.439 -15.052 1.00 84.81 79 THR A N 1
ATOM 642 C CA . THR A 1 79 ? 0.662 -11.856 -13.952 1.00 84.81 79 THR A CA 1
ATOM 643 C C . THR A 1 79 ? 0.888 -11.018 -12.692 1.00 84.81 79 THR A C 1
ATOM 645 O O . THR A 1 79 ? 2.009 -10.581 -12.420 1.00 84.81 79 THR A O 1
ATOM 648 N N . PRO A 1 80 ? -0.147 -10.823 -11.853 1.00 77.81 80 PRO A N 1
ATOM 649 C CA . PRO A 1 80 ? 0.011 -10.167 -10.557 1.00 77.81 80 PRO A CA 1
ATOM 650 C C . PRO A 1 80 ? 1.042 -10.844 -9.644 1.00 77.81 80 PRO A C 1
ATOM 652 O O . PRO A 1 80 ? 1.696 -10.170 -8.858 1.00 77.81 80 PRO A O 1
ATOM 655 N N . PHE A 1 81 ? 1.236 -12.159 -9.768 1.00 81.12 81 PHE A N 1
ATOM 656 C CA . PHE A 1 81 ? 2.181 -12.906 -8.936 1.00 81.12 81 PHE A CA 1
ATOM 657 C C . PHE A 1 81 ? 3.645 -12.531 -9.207 1.00 81.12 81 PHE A C 1
ATOM 659 O O . PHE A 1 81 ? 4.467 -12.503 -8.292 1.00 81.12 81 PHE A O 1
ATOM 666 N N . GLU A 1 82 ? 3.975 -12.153 -10.442 1.00 84.25 82 GLU A N 1
ATOM 667 C CA . GLU A 1 82 ? 5.327 -11.717 -10.816 1.00 84.25 82 GLU A CA 1
ATOM 668 C C . GLU A 1 82 ? 5.717 -10.375 -10.172 1.00 84.25 82 GLU A C 1
ATOM 670 O O . GLU A 1 82 ? 6.911 -10.059 -10.046 1.00 84.25 82 GLU A O 1
ATOM 675 N N . TRP A 1 83 ? 4.738 -9.594 -9.697 1.00 86.88 83 TRP A N 1
ATOM 676 C CA . TRP A 1 83 ? 5.012 -8.404 -8.893 1.00 86.88 83 TRP A CA 1
ATOM 677 C C . TRP A 1 83 ? 5.634 -8.754 -7.547 1.00 86.88 83 TRP A C 1
ATOM 679 O O . TRP A 1 83 ? 6.518 -8.024 -7.100 1.00 86.88 83 TRP A O 1
ATOM 689 N N . PHE A 1 84 ? 5.258 -9.876 -6.923 1.00 86.62 84 PHE A N 1
ATOM 690 C CA . PHE A 1 84 ? 5.845 -10.286 -5.646 1.00 86.62 84 PHE A CA 1
ATOM 691 C C . PHE A 1 84 ? 7.341 -10.555 -5.789 1.00 86.62 84 PHE A C 1
ATOM 693 O O . PHE A 1 84 ? 8.144 -10.083 -4.981 1.00 86.62 84 PHE A O 1
ATOM 700 N N . SER A 1 85 ? 7.735 -11.244 -6.861 1.00 88.69 85 SER A N 1
ATOM 701 C CA . SER A 1 85 ? 9.142 -11.495 -7.176 1.00 88.69 85 SER A CA 1
ATOM 702 C C . SER A 1 85 ? 9.877 -10.202 -7.528 1.00 88.69 85 SER A C 1
ATOM 704 O O . SER A 1 85 ? 10.978 -9.963 -7.029 1.00 88.69 85 SER A O 1
ATOM 706 N N . SER A 1 86 ? 9.270 -9.338 -8.345 1.00 87.06 86 SER A N 1
ATOM 707 C CA . SER A 1 86 ? 9.868 -8.0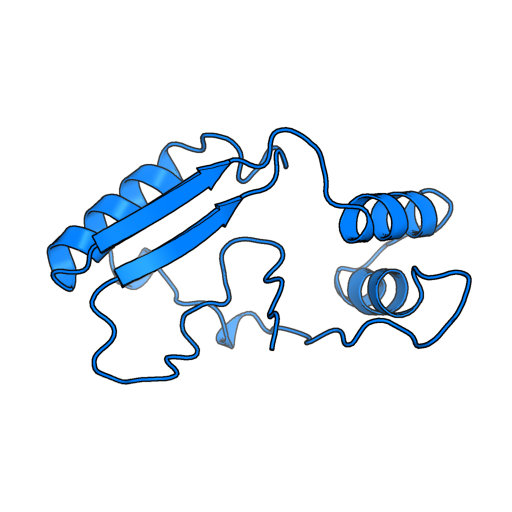53 -8.729 1.00 87.06 86 SER A CA 1
ATOM 708 C C . SER A 1 86 ? 10.086 -7.133 -7.529 1.00 87.06 86 SER A C 1
ATOM 710 O O . SER A 1 86 ? 11.132 -6.489 -7.441 1.00 87.06 86 SER A O 1
ATOM 712 N N . ALA A 1 87 ? 9.144 -7.125 -6.585 1.00 87.75 87 ALA A N 1
ATOM 713 C CA . ALA A 1 87 ? 9.249 -6.384 -5.340 1.00 87.75 87 ALA A CA 1
ATOM 714 C C . ALA A 1 87 ? 10.315 -6.982 -4.418 1.00 87.75 87 ALA A C 1
ATOM 716 O O . ALA A 1 87 ? 11.197 -6.257 -3.973 1.00 87.75 87 ALA A O 1
ATOM 717 N N . ARG A 1 88 ? 10.303 -8.301 -4.179 1.00 90.12 88 ARG A N 1
ATOM 718 C CA . ARG A 1 88 ? 11.245 -8.982 -3.268 1.00 90.12 88 ARG A CA 1
ATOM 719 C C . ARG A 1 88 ? 12.699 -8.711 -3.650 1.00 90.12 88 ARG A C 1
ATOM 721 O O . ARG A 1 88 ? 13.516 -8.400 -2.785 1.00 90.12 88 ARG A O 1
ATOM 728 N N . TRP A 1 89 ? 12.983 -8.750 -4.949 1.00 90.31 89 TRP A N 1
ATOM 729 C CA . TRP A 1 89 ? 14.320 -8.585 -5.523 1.00 90.31 89 TRP A CA 1
ATOM 730 C C . TRP A 1 89 ? 14.610 -7.169 -6.042 1.00 90.31 89 TRP A C 1
ATOM 732 O O . TRP A 1 89 ? 15.510 -6.986 -6.856 1.00 90.31 89 TRP A O 1
ATOM 742 N N . ALA A 1 90 ? 13.852 -6.154 -5.619 1.00 88.81 90 ALA A N 1
ATOM 743 C CA . ALA A 1 90 ? 14.037 -4.791 -6.120 1.00 88.81 90 ALA A CA 1
ATOM 744 C C . ALA A 1 90 ? 15.337 -4.118 -5.642 1.00 88.81 90 ALA A C 1
ATOM 746 O O . ALA A 1 90 ? 15.833 -3.208 -6.307 1.00 88.81 90 ALA A O 1
ATOM 747 N N . LYS A 1 91 ? 15.897 -4.543 -4.503 1.00 86.81 91 LYS A N 1
ATOM 748 C CA . LYS A 1 91 ? 17.166 -4.003 -3.998 1.00 86.81 91 LYS A CA 1
ATOM 749 C C . LYS A 1 91 ? 18.341 -4.556 -4.795 1.00 86.81 91 LYS A C 1
ATOM 751 O O . LYS A 1 91 ? 18.413 -5.756 -5.033 1.00 86.81 91 LYS A O 1
ATOM 756 N N . GLN A 1 92 ? 19.283 -3.679 -5.133 1.00 83.31 92 GLN A N 1
ATOM 757 C CA . GLN A 1 92 ? 20.554 -4.081 -5.741 1.00 83.31 92 GLN A CA 1
ATOM 758 C C . GLN A 1 92 ? 21.550 -4.599 -4.693 1.00 83.31 92 GLN A C 1
ATOM 760 O O . GLN A 1 92 ? 22.341 -5.483 -4.997 1.00 83.31 92 GLN A O 1
ATOM 765 N N . GLU A 1 93 ? 21.474 -4.088 -3.459 1.00 86.31 93 GLU A N 1
ATOM 766 C CA . GLU A 1 93 ? 22.398 -4.422 -2.372 1.00 86.31 93 GLU A CA 1
ATOM 767 C C . GLU A 1 93 ? 21.671 -4.705 -1.045 1.00 86.31 93 GLU A C 1
ATOM 769 O O . GLU A 1 93 ? 20.609 -4.147 -0.730 1.00 86.31 93 GLU A O 1
ATOM 774 N N . GLY A 1 94 ? 22.283 -5.572 -0.235 1.00 89.12 94 GLY A N 1
ATOM 775 C CA . GLY A 1 94 ? 21.779 -5.992 1.069 1.00 89.12 94 GLY A CA 1
ATOM 776 C C . GLY A 1 94 ? 20.688 -7.065 1.000 1.00 89.12 94 GLY A C 1
ATOM 777 O O . GLY A 1 94 ? 20.512 -7.755 -0.000 1.00 89.12 94 GLY A O 1
ATOM 778 N N . LYS A 1 95 ? 19.955 -7.233 2.107 1.00 90.25 95 LYS A N 1
ATOM 779 C CA . LYS A 1 95 ? 18.910 -8.263 2.211 1.00 90.25 95 LYS A CA 1
ATOM 780 C C . LYS A 1 95 ? 17.679 -7.901 1.360 1.00 90.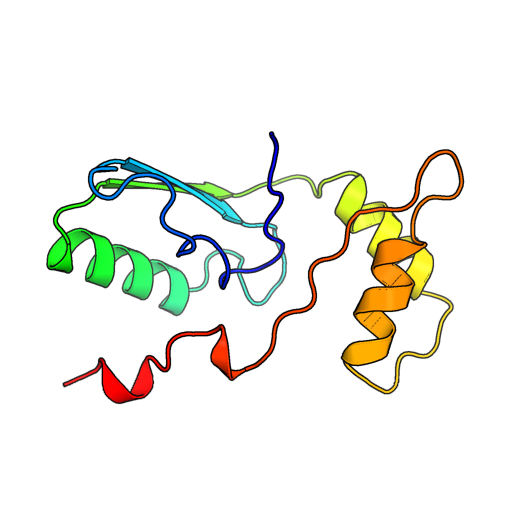25 95 LYS A C 1
ATOM 782 O O . LYS A 1 95 ? 17.257 -6.741 1.440 1.00 90.25 95 LYS A O 1
ATOM 787 N N . PRO A 1 96 ? 17.090 -8.863 0.619 1.00 90.12 96 PRO A N 1
ATOM 788 C CA . PRO A 1 96 ? 15.827 -8.696 -0.109 1.00 90.12 96 PRO A CA 1
ATOM 789 C C . PRO A 1 96 ? 14.689 -8.187 0.783 1.00 90.12 96 PRO A C 1
ATOM 791 O O . PRO A 1 96 ? 14.704 -8.394 2.000 1.00 90.12 96 PRO A O 1
ATOM 794 N N . TYR A 1 97 ? 13.682 -7.544 0.187 1.00 85.25 97 TYR A N 1
ATOM 795 C CA . TYR A 1 97 ? 12.504 -7.113 0.942 1.00 85.25 97 TYR A CA 1
ATOM 796 C C . TYR A 1 97 ? 11.689 -8.321 1.416 1.00 85.25 97 TYR A C 1
ATOM 798 O O . TYR A 1 97 ? 11.508 -9.291 0.680 1.00 85.25 97 TYR A O 1
ATOM 806 N N . ASN A 1 98 ? 11.146 -8.243 2.632 1.00 86.75 98 ASN A N 1
ATOM 807 C CA . ASN A 1 98 ? 10.160 -9.213 3.092 1.00 86.75 98 ASN A CA 1
ATOM 808 C C . ASN A 1 98 ? 8.798 -8.889 2.462 1.00 86.75 98 ASN A C 1
ATOM 810 O O . ASN A 1 98 ? 8.128 -7.952 2.892 1.00 86.75 98 ASN A O 1
ATOM 814 N N . VAL A 1 99 ? 8.417 -9.636 1.427 1.00 82.56 99 VAL A N 1
ATOM 815 C CA . VAL A 1 99 ? 7.143 -9.453 0.717 1.00 82.56 99 VAL A CA 1
ATOM 816 C C . VAL A 1 99 ? 6.119 -10.445 1.248 1.00 82.56 99 VAL A C 1
ATOM 818 O O . VAL A 1 99 ? 6.335 -11.655 1.174 1.00 82.56 99 VAL A O 1
ATOM 821 N N . ILE A 1 100 ? 5.007 -9.920 1.761 1.00 84.31 100 ILE A N 1
ATOM 822 C CA . ILE A 1 100 ? 3.855 -10.703 2.206 1.00 84.31 100 ILE A CA 1
ATOM 823 C C . ILE A 1 100 ? 2.866 -10.773 1.045 1.00 84.31 100 ILE A C 1
ATOM 825 O O . ILE A 1 100 ? 2.371 -9.746 0.585 1.00 84.31 100 ILE A O 1
ATOM 829 N N . GLU A 1 101 ? 2.604 -11.983 0.565 1.00 81.38 101 GLU A N 1
ATOM 830 C CA . GLU A 1 101 ? 1.616 -12.223 -0.482 1.00 81.38 101 GLU A CA 1
ATOM 831 C C . GLU A 1 101 ? 0.219 -12.222 0.121 1.00 81.38 101 GLU A C 1
ATOM 833 O O . GLU A 1 101 ? -0.039 -12.898 1.118 1.00 81.38 101 GLU A O 1
ATOM 838 N N . MET A 1 102 ? -0.676 -11.465 -0.501 1.00 78.00 102 MET A N 1
ATOM 839 C CA . MET A 1 102 ? -2.073 -11.405 -0.108 1.00 78.00 102 MET A CA 1
ATOM 840 C C . MET A 1 102 ? -2.952 -12.088 -1.137 1.00 78.00 102 MET A C 1
ATOM 842 O O . MET A 1 102 ? -2.769 -11.926 -2.345 1.00 78.00 102 MET A O 1
ATOM 846 N N . LYS A 1 103 ? -3.955 -12.801 -0.649 1.00 76.81 103 LYS A N 1
ATOM 847 C CA . LYS A 1 103 ? -5.013 -13.417 -1.441 1.00 76.81 103 LYS A CA 1
ATOM 848 C C . LYS A 1 103 ? -6.257 -12.547 -1.395 1.00 76.81 103 LYS A C 1
ATOM 850 O O . LYS A 1 103 ? -6.458 -11.780 -0.463 1.00 76.81 103 LYS A O 1
ATOM 855 N N . HIS A 1 104 ? -7.149 -12.729 -2.366 1.00 72.88 104 HIS A N 1
ATOM 856 C CA . HIS A 1 104 ? -8.449 -12.049 -2.376 1.00 72.88 104 HIS A CA 1
ATOM 857 C C . HIS A 1 104 ? -9.234 -12.255 -1.063 1.00 72.88 104 HIS A C 1
ATOM 859 O O . HIS A 1 104 ? -9.933 -11.358 -0.613 1.00 72.88 104 HIS A O 1
ATOM 865 N N . THR A 1 105 ? -9.085 -13.420 -0.426 1.00 73.38 105 THR A N 1
ATOM 866 C CA . THR A 1 105 ? -9.699 -13.753 0.871 1.00 73.38 105 THR A CA 1
ATOM 867 C C . THR A 1 105 ? -9.189 -12.915 2.039 1.00 73.38 105 THR A C 1
ATOM 869 O O . THR A 1 105 ? -9.862 -12.845 3.060 1.00 73.38 105 THR A O 1
ATOM 872 N N . ASP A 1 106 ? -8.018 -12.290 1.905 1.00 68.19 106 ASP A N 1
ATOM 873 C CA . ASP A 1 106 ? -7.451 -11.420 2.938 1.00 68.19 106 ASP A CA 1
ATOM 874 C C . ASP A 1 106 ? -8.078 -10.019 2.907 1.00 68.19 106 ASP A C 1
ATOM 876 O O . ASP A 1 106 ? -7.891 -9.233 3.835 1.00 68.19 106 ASP A O 1
ATOM 880 N N . PHE A 1 107 ? -8.828 -9.699 1.848 1.00 68.50 107 PHE A N 1
ATOM 881 C CA . PHE A 1 107 ? -9.527 -8.431 1.699 1.00 68.50 107 PHE A CA 1
ATOM 882 C C . PHE A 1 107 ? -11.000 -8.592 2.076 1.00 68.50 107 PHE A C 1
ATOM 884 O O . PHE A 1 107 ? -11.689 -9.512 1.631 1.00 68.50 107 PHE A O 1
ATOM 891 N N . LEU A 1 108 ? -11.507 -7.650 2.871 1.00 66.44 108 LEU A N 1
ATOM 892 C CA . LEU A 1 108 ? -12.924 -7.590 3.207 1.00 66.44 108 LEU A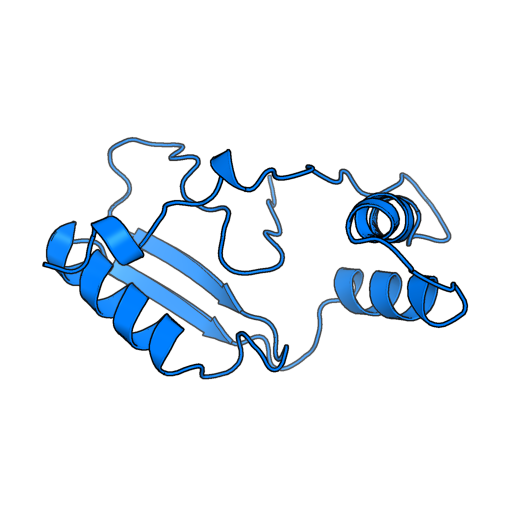 CA 1
ATOM 893 C C . LEU A 1 108 ? -13.753 -7.269 1.958 1.00 66.44 108 LEU A C 1
ATOM 895 O O . LEU A 1 108 ? -13.465 -6.323 1.220 1.00 66.44 108 LEU A O 1
ATOM 899 N N . ASN A 1 109 ? -14.822 -8.037 1.738 1.00 64.81 109 ASN A N 1
ATOM 900 C CA . ASN A 1 109 ? -15.781 -7.738 0.686 1.00 64.81 109 ASN A CA 1
ATOM 901 C C . ASN A 1 109 ? -16.718 -6.616 1.150 1.00 64.81 109 ASN A C 1
ATOM 903 O O . ASN A 1 109 ? -17.667 -6.828 1.903 1.00 64.81 109 ASN A O 1
ATOM 907 N N . TYR A 1 110 ? -16.459 -5.399 0.686 1.00 56.56 110 TYR A N 1
ATOM 908 C CA . TYR A 1 110 ? -17.272 -4.247 1.068 1.00 56.56 110 TYR A CA 1
ATOM 909 C C . TYR A 1 110 ? -18.636 -4.193 0.370 1.00 56.56 110 TYR A C 1
ATOM 911 O O . TYR A 1 110 ? -19.522 -3.496 0.859 1.00 56.56 110 TYR A O 1
ATOM 919 N N . LYS A 1 111 ? -18.862 -4.957 -0.712 1.00 60.03 111 LYS A N 1
ATOM 920 C CA . LYS A 1 111 ? -20.193 -5.029 -1.348 1.00 60.03 111 LYS A CA 1
ATOM 921 C C . LYS A 1 111 ? -21.237 -5.645 -0.420 1.00 60.03 111 LYS A C 1
ATOM 923 O O . LYS A 1 111 ? -22.399 -5.293 -0.511 1.00 60.03 111 LYS A O 1
ATOM 928 N N . THR A 1 112 ? -20.814 -6.523 0.485 1.00 56.38 112 THR A N 1
ATOM 929 C CA . THR A 1 112 ? -21.675 -7.124 1.514 1.00 56.38 112 THR A CA 1
ATOM 930 C C . THR A 1 112 ? -21.843 -6.254 2.765 1.00 56.38 112 THR A C 1
ATOM 932 O O . THR A 1 112 ? -22.587 -6.631 3.660 1.00 56.38 112 THR A O 1
ATOM 935 N N . LEU A 1 113 ? -21.147 -5.112 2.858 1.00 51.66 113 LEU A N 1
ATOM 936 C CA . LEU A 1 113 ? -21.182 -4.199 4.015 1.00 51.66 113 LEU A CA 1
ATOM 937 C C . LEU A 1 113 ? -21.951 -2.894 3.749 1.00 51.66 113 LEU A C 1
ATOM 939 O O . LEU A 1 113 ? -22.170 -2.112 4.684 1.00 51.66 113 LEU A O 1
ATOM 943 N N . LEU A 1 114 ? -22.330 -2.654 2.493 1.00 40.97 114 LEU A N 1
ATOM 944 C CA . LEU A 1 114 ? -23.318 -1.653 2.112 1.00 40.97 114 LEU A CA 1
ATOM 945 C C . LEU A 1 114 ? -24.697 -2.303 2.259 1.00 40.97 114 LEU A C 1
ATOM 947 O O . LEU A 1 114 ? -24.986 -3.287 1.583 1.00 40.97 114 LEU A O 1
ATOM 951 N N . ILE A 1 115 ? -25.476 -1.781 3.207 1.00 44.03 115 ILE A N 1
ATOM 952 C CA . ILE A 1 115 ? -26.919 -2.021 3.318 1.00 44.03 115 ILE A CA 1
ATOM 953 C C . ILE A 1 115 ? -27.595 -1.286 2.161 1.00 44.03 115 ILE A C 1
ATOM 955 O O . ILE A 1 115 ? -27.154 -0.144 1.888 1.00 44.03 115 ILE A O 1
#

Sequence (115 aa):
MYAIAFCLGVTCKVHEQDAKEFRLLSYNCAGQNRNRFVFTFYVCIAHKLNITIEHTFLQKGDSVHALIERSSKKKRIYTPFEWFSSARWAKQEGKPYNVIEMKHTDFLNYKTLLI